Protein AF-A0A9E2HYI9-F1 (afdb_monomer)

Sequence (134 aa):
MRYAYPILILLLSIAFIATEDVSNLDVDINYFGLAAYGSISIIMLLALFIVQRIINIKEVYYYLLTGFTFVYVSLFISTMDKLYVYPADVTDILEDLFRLVGSAFVVIAIIKWIKYNEEINSQLIELASLDDLT

Foldseek 3Di:
DLCVVLVVVVVVLVVVVVPDDPVQFDPDQPVVQLCVLVVVLVVLSVQLSVLSPPPPPVLLSVLLNQLSSLQSVLSSLSNVVRTGDDDCVVNVVSSVV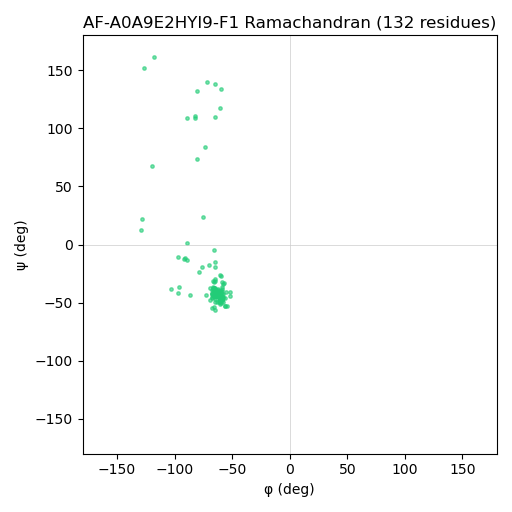SNVSSVVSNVVSVVVVVVVVVVVVVVVVVVVVVCPPD

Secondary structure (DSSP, 8-state):
-TTHHHHHHHHHHHHHHHHS-GGGB-SS--HHHHHHHHHHHHHHHHHHHHHHHH---HHHHHHHHHHHHHHHHHHHHHHHTTTB---HHHHHHHHHHHHHHHHHHHHHHHHHHHHHHHHHHHHHHHHHHH-TT-

Structure (mmCIF, N/CA/C/O backbone):
data_AF-A0A9E2HYI9-F1
#
_entry.id   AF-A0A9E2HYI9-F1
#
loop_
_atom_site.group_PDB
_atom_site.id
_atom_site.type_symbol
_atom_site.label_atom_id
_atom_site.label_alt_id
_atom_site.label_comp_id
_atom_site.label_asym_id
_atom_site.label_entity_id
_atom_site.label_seq_id
_atom_site.pdbx_PDB_ins_code
_atom_site.Cartn_x
_atom_site.Cartn_y
_atom_site.Cartn_z
_atom_site.occupancy
_atom_site.B_iso_or_equiv
_atom_site.auth_seq_id
_atom_site.auth_comp_id
_atom_site.auth_asym_id
_atom_site.auth_atom_id
_atom_site.pdbx_PDB_model_num
ATOM 1 N N . MET A 1 1 ? 4.641 -17.408 12.170 1.00 62.19 1 MET A N 1
ATOM 2 C CA . MET A 1 1 ? 5.725 -16.412 11.998 1.00 62.19 1 MET A CA 1
ATOM 3 C C . MET A 1 1 ? 5.108 -15.021 11.910 1.00 62.19 1 MET A C 1
ATOM 5 O O . MET A 1 1 ? 4.424 -14.746 10.935 1.00 62.19 1 MET A O 1
ATOM 9 N N . ARG A 1 2 ? 5.324 -14.162 12.916 1.00 79.88 2 ARG A N 1
ATOM 10 C CA . ARG A 1 2 ? 4.700 -12.823 13.038 1.00 79.88 2 ARG A CA 1
ATOM 11 C C . ARG A 1 2 ? 5.117 -11.816 11.953 1.00 79.88 2 ARG A C 1
ATOM 13 O O . ARG A 1 2 ? 4.615 -10.714 11.937 1.00 79.88 2 ARG A O 1
ATOM 20 N N . TYR A 1 3 ? 6.049 -12.163 11.070 1.00 91.62 3 TYR A N 1
ATOM 21 C CA . TYR A 1 3 ? 6.513 -11.274 10.000 1.00 91.62 3 TYR A CA 1
ATOM 22 C C . TYR A 1 3 ? 6.482 -11.945 8.625 1.00 91.62 3 TYR A C 1
ATOM 24 O O . TYR A 1 3 ? 7.035 -11.409 7.674 1.00 91.62 3 TYR A O 1
ATOM 32 N N . ALA A 1 4 ? 5.834 -13.109 8.494 1.00 93.19 4 ALA A N 1
ATOM 33 C CA . ALA A 1 4 ? 5.832 -13.857 7.235 1.00 93.19 4 ALA A CA 1
ATOM 34 C C . ALA A 1 4 ? 5.261 -13.043 6.069 1.00 93.19 4 ALA A C 1
ATOM 36 O O . ALA A 1 4 ? 5.806 -13.089 4.976 1.00 93.19 4 ALA A O 1
ATOM 37 N N . TYR A 1 5 ? 4.202 -12.269 6.308 1.00 94.50 5 TYR A N 1
ATOM 38 C CA . TYR A 1 5 ? 3.561 -11.476 5.263 1.00 94.50 5 TYR A CA 1
ATOM 39 C C . TYR A 1 5 ? 4.435 -10.322 4.737 1.00 94.50 5 TYR A C 1
ATOM 41 O O . TYR A 1 5 ? 4.681 -10.301 3.538 1.00 94.50 5 TYR A O 1
ATOM 49 N N . PRO A 1 6 ? 4.970 -9.391 5.556 1.00 95.50 6 PRO A N 1
ATOM 50 C CA . PRO A 1 6 ? 5.833 -8.333 5.029 1.00 95.50 6 PRO A CA 1
ATOM 51 C C . PRO A 1 6 ? 7.137 -8.886 4.437 1.00 95.50 6 PRO A C 1
ATOM 53 O O . PRO A 1 6 ? 7.644 -8.322 3.474 1.00 95.50 6 PRO A O 1
ATOM 56 N N . ILE A 1 7 ? 7.649 -10.015 4.951 1.00 96.31 7 ILE A N 1
ATOM 57 C CA . ILE A 1 7 ? 8.779 -10.727 4.334 1.00 96.31 7 ILE A CA 1
ATOM 58 C C . ILE A 1 7 ? 8.390 -11.254 2.950 1.00 96.31 7 ILE A C 1
ATOM 60 O O . ILE A 1 7 ? 9.156 -11.082 2.011 1.00 96.31 7 ILE A O 1
ATOM 64 N N . LEU A 1 8 ? 7.207 -11.855 2.800 1.00 96.56 8 LEU A N 1
ATOM 65 C CA . LEU A 1 8 ? 6.708 -12.307 1.503 1.00 96.56 8 LEU A CA 1
ATOM 66 C C . LEU A 1 8 ? 6.595 -11.139 0.517 1.00 96.56 8 LEU A C 1
ATOM 68 O O . LEU A 1 8 ? 7.0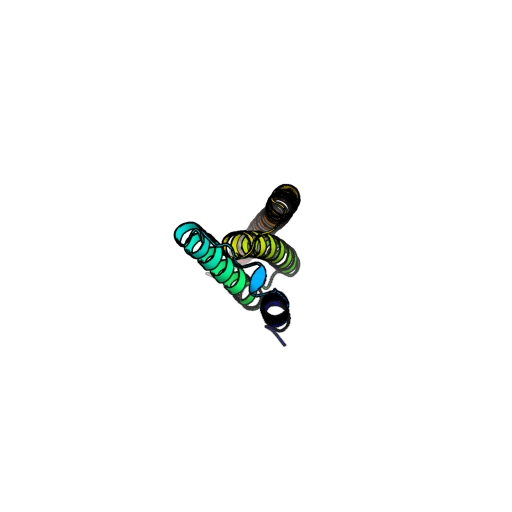74 -11.264 -0.602 1.00 96.56 8 LEU A O 1
ATOM 72 N N . ILE A 1 9 ? 6.021 -10.007 0.937 1.00 97.19 9 ILE A N 1
ATOM 73 C CA . ILE A 1 9 ? 5.921 -8.804 0.099 1.00 97.19 9 ILE A CA 1
ATOM 74 C C . ILE A 1 9 ? 7.313 -8.323 -0.326 1.00 97.19 9 ILE A C 1
ATOM 76 O O . ILE A 1 9 ? 7.542 -8.122 -1.511 1.00 97.19 9 ILE A O 1
ATOM 80 N N . LEU A 1 10 ? 8.266 -8.225 0.607 1.00 96.81 10 LEU A N 1
ATOM 81 C CA . LEU A 1 10 ? 9.649 -7.860 0.291 1.00 96.81 10 LEU A CA 1
ATOM 82 C C . LEU A 1 10 ? 10.289 -8.830 -0.715 1.00 96.81 10 LEU A C 1
ATOM 84 O O . LEU A 1 10 ? 10.930 -8.390 -1.665 1.00 96.81 10 LEU A O 1
ATOM 88 N N . LEU A 1 11 ? 10.120 -10.141 -0.520 1.00 97.12 11 LEU A N 1
ATOM 89 C CA . LEU A 1 11 ? 10.666 -11.157 -1.422 1.00 97.12 11 LEU A CA 1
ATOM 90 C C . LEU A 1 11 ? 10.043 -11.077 -2.817 1.00 97.12 11 LEU A C 1
ATOM 92 O O . LEU A 1 11 ? 10.766 -11.224 -3.796 1.00 97.12 11 LEU A O 1
ATOM 96 N N . LEU A 1 12 ? 8.737 -10.816 -2.915 1.00 96.94 12 LEU A N 1
ATOM 97 C CA . LEU A 1 12 ? 8.059 -10.607 -4.194 1.00 96.94 12 LEU A CA 1
ATOM 98 C C . LEU A 1 12 ? 8.581 -9.357 -4.904 1.00 96.94 12 LEU A C 1
ATOM 100 O O . LEU A 1 12 ? 8.845 -9.421 -6.099 1.00 96.94 12 LEU A O 1
ATOM 104 N N . SER A 1 13 ? 8.807 -8.258 -4.181 1.00 96.56 13 SER A N 1
ATOM 105 C CA . SER A 1 13 ? 9.385 -7.038 -4.755 1.00 96.56 13 SER A CA 1
ATOM 106 C C . SER A 1 13 ? 10.812 -7.257 -5.261 1.00 96.56 13 SER A C 1
ATOM 108 O O . SER A 1 13 ? 11.156 -6.805 -6.348 1.00 96.56 13 SER A O 1
ATOM 110 N N . ILE A 1 14 ? 11.641 -7.987 -4.507 1.00 96.31 14 ILE A N 1
ATOM 111 C CA . ILE A 1 14 ? 12.999 -8.351 -4.944 1.00 96.31 14 ILE A CA 1
ATOM 112 C C . ILE A 1 14 ? 12.941 -9.269 -6.167 1.00 96.31 14 ILE A C 1
ATOM 114 O O . ILE A 1 14 ? 13.693 -9.060 -7.114 1.00 96.31 14 ILE A O 1
ATOM 118 N N . ALA A 1 15 ? 12.059 -10.271 -6.157 1.00 96.12 15 ALA A N 1
ATOM 119 C CA . ALA A 1 15 ? 11.887 -11.182 -7.281 1.00 96.12 15 ALA A CA 1
ATOM 120 C C . ALA A 1 15 ? 11.440 -10.437 -8.545 1.00 96.12 15 ALA A C 1
ATOM 122 O O . ALA A 1 15 ? 11.988 -10.699 -9.606 1.00 96.12 15 ALA A O 1
ATOM 123 N N . PHE A 1 16 ? 10.517 -9.479 -8.416 1.00 94.50 16 PHE A N 1
ATOM 124 C CA . PHE A 1 16 ? 10.079 -8.621 -9.515 1.00 94.50 16 PHE A CA 1
ATOM 125 C C . PHE A 1 16 ? 11.243 -7.806 -10.096 1.00 94.50 16 PHE A C 1
ATOM 127 O O . PHE A 1 16 ? 11.487 -7.851 -11.296 1.00 94.50 16 PHE A O 1
ATOM 134 N N . ILE A 1 17 ? 12.031 -7.135 -9.246 1.00 93.56 17 ILE A N 1
ATOM 135 C CA . ILE A 1 17 ? 13.222 -6.393 -9.698 1.00 93.56 17 ILE A CA 1
ATOM 136 C C . ILE A 1 17 ? 14.217 -7.328 -10.395 1.00 93.56 17 ILE A C 1
ATOM 138 O O . ILE A 1 17 ? 14.816 -6.955 -11.395 1.00 93.56 17 ILE A O 1
ATOM 142 N N . ALA A 1 18 ? 14.400 -8.546 -9.879 1.00 92.88 18 ALA A N 1
ATOM 143 C CA . ALA A 1 18 ? 15.327 -9.521 -10.446 1.00 92.88 18 ALA A CA 1
ATOM 144 C C . ALA A 1 18 ? 14.874 -10.089 -11.803 1.00 92.88 18 ALA A C 1
ATOM 146 O O . ALA A 1 18 ? 15.698 -10.675 -12.504 1.00 92.88 18 ALA A O 1
ATOM 147 N N . THR A 1 19 ? 13.591 -9.960 -12.156 1.00 92.25 19 THR A N 1
ATOM 148 C CA . THR A 1 19 ? 13.065 -10.368 -13.468 1.00 92.25 19 THR A CA 1
ATOM 149 C C . THR A 1 19 ? 13.122 -9.268 -14.521 1.00 92.25 19 THR A C 1
ATOM 151 O O . THR A 1 19 ? 12.942 -9.580 -15.696 1.00 92.25 19 THR A O 1
ATOM 154 N N . GLU A 1 20 ? 13.368 -8.017 -14.130 1.00 91.44 20 GLU A N 1
ATOM 155 C CA . GLU A 1 20 ? 13.471 -6.909 -15.079 1.00 91.44 20 GLU A CA 1
ATOM 156 C C . GLU A 1 20 ? 14.756 -6.984 -15.907 1.00 91.44 20 GLU A C 1
ATOM 158 O O . GLU A 1 20 ? 15.837 -7.310 -15.406 1.00 91.44 20 GLU A O 1
ATOM 163 N N . ASP A 1 21 ? 14.632 -6.668 -17.196 1.00 88.31 21 ASP A N 1
ATOM 164 C CA . ASP A 1 21 ? 15.773 -6.621 -18.105 1.00 88.31 21 ASP A CA 1
ATOM 165 C C . ASP A 1 21 ? 16.519 -5.291 -17.944 1.00 88.31 21 ASP A C 1
ATOM 167 O O . ASP A 1 21 ? 15.934 -4.208 -17.997 1.00 88.31 21 ASP A O 1
ATOM 171 N N . VAL A 1 22 ? 17.843 -5.366 -17.811 1.00 85.56 22 VAL A N 1
ATOM 172 C CA . VAL A 1 22 ? 18.733 -4.199 -17.744 1.00 85.56 22 VAL A CA 1
ATOM 173 C C . VAL A 1 22 ? 18.614 -3.348 -19.013 1.00 85.56 22 VAL A C 1
ATOM 175 O O . VAL A 1 22 ? 18.819 -2.136 -18.953 1.00 85.56 22 VAL A O 1
ATOM 178 N N . SER A 1 23 ? 18.243 -3.940 -20.155 1.00 85.94 23 SER A N 1
ATOM 179 C CA . SER A 1 23 ? 18.004 -3.182 -21.390 1.00 85.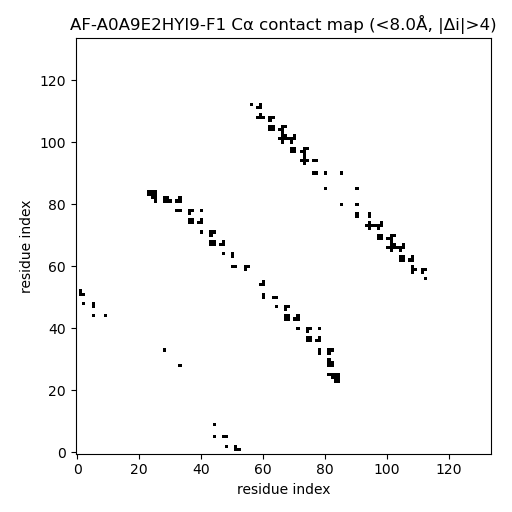94 23 SER A CA 1
ATOM 180 C C . SER A 1 23 ? 16.817 -2.221 -21.310 1.00 85.94 23 SER A C 1
ATOM 182 O O . SER A 1 23 ? 16.739 -1.310 -22.129 1.00 85.94 23 SER A O 1
ATOM 184 N N . ASN A 1 24 ? 15.901 -2.422 -20.356 1.00 87.62 24 ASN A N 1
ATOM 185 C CA . ASN A 1 24 ? 14.720 -1.578 -20.165 1.00 87.62 24 ASN A CA 1
ATOM 186 C C . ASN A 1 24 ? 14.978 -0.398 -19.226 1.00 87.62 24 ASN A C 1
ATOM 188 O O . ASN A 1 24 ? 14.045 0.351 -18.943 1.00 87.62 24 ASN A O 1
ATOM 192 N N . LEU A 1 25 ? 16.203 -0.236 -18.714 1.00 89.06 25 LEU A N 1
ATOM 193 C CA . LEU A 1 25 ? 16.550 0.917 -17.892 1.00 89.06 25 LEU A CA 1
ATOM 194 C C . LEU A 1 25 ? 16.336 2.213 -18.675 1.00 89.06 25 LEU A C 1
ATOM 196 O O . LEU A 1 25 ? 16.761 2.336 -19.827 1.00 89.06 25 LEU A O 1
ATOM 200 N N . ASP A 1 26 ? 15.702 3.183 -18.024 1.00 86.88 26 ASP A N 1
ATOM 201 C CA . ASP A 1 26 ? 15.545 4.512 -18.597 1.00 86.88 26 ASP A CA 1
ATOM 202 C C . ASP A 1 26 ? 16.923 5.180 -18.755 1.00 86.88 26 ASP A C 1
ATOM 204 O O . ASP A 1 26 ? 17.802 5.082 -17.894 1.00 86.88 26 ASP A O 1
ATOM 208 N N . VAL A 1 27 ? 17.120 5.854 -19.885 1.00 85.25 27 VAL A N 1
ATOM 209 C CA . VAL A 1 27 ? 18.358 6.565 -20.218 1.00 85.25 27 VAL A CA 1
ATOM 210 C C . VAL A 1 27 ? 18.421 7.914 -19.488 1.00 85.25 27 VAL A C 1
ATOM 212 O O . VAL A 1 27 ? 19.520 8.411 -19.237 1.00 85.25 27 VAL A O 1
ATOM 215 N N . ASP A 1 28 ? 17.271 8.482 -19.099 1.00 88.75 28 ASP A N 1
ATOM 216 C CA . ASP A 1 28 ? 17.168 9.744 -18.350 1.00 88.75 28 ASP A CA 1
ATOM 217 C C . ASP A 1 28 ? 16.473 9.544 -16.993 1.00 88.75 28 ASP A C 1
ATOM 219 O O . ASP A 1 28 ? 15.359 10.004 -16.735 1.00 88.75 28 ASP A O 1
ATOM 223 N N . ILE A 1 29 ? 17.149 8.819 -16.099 1.00 89.94 29 ILE A N 1
ATOM 224 C CA . ILE A 1 29 ? 16.625 8.511 -14.764 1.00 89.94 29 ILE A CA 1
ATOM 225 C C . ILE A 1 29 ? 16.373 9.803 -13.978 1.00 89.94 29 ILE A C 1
ATOM 227 O O . ILE A 1 29 ? 17.297 10.523 -13.582 1.00 89.94 29 ILE A O 1
ATOM 231 N N . ASN A 1 30 ? 15.111 10.038 -13.619 1.00 90.19 30 ASN A N 1
ATOM 232 C CA . ASN A 1 30 ? 14.739 11.078 -12.666 1.00 90.19 30 ASN A CA 1
ATOM 233 C C . ASN A 1 30 ? 15.119 10.662 -11.232 1.00 90.19 30 ASN A C 1
ATOM 235 O O . ASN A 1 30 ? 14.289 10.174 -10.460 1.00 90.19 30 ASN A O 1
ATOM 239 N N . TYR A 1 31 ? 16.379 10.893 -10.853 1.00 93.31 31 TYR A N 1
ATOM 240 C CA . TYR A 1 31 ? 16.929 10.512 -9.545 1.00 93.31 31 TYR A CA 1
ATOM 241 C C . TYR A 1 31 ? 16.178 11.114 -8.353 1.00 93.31 31 TYR A C 1
ATOM 243 O O . TYR A 1 31 ? 16.064 10.470 -7.310 1.00 93.31 31 TYR A O 1
ATOM 251 N N . PHE A 1 32 ? 15.656 12.337 -8.488 1.00 94.75 32 PHE A N 1
ATOM 252 C CA . PHE A 1 32 ? 14.884 12.964 -7.416 1.00 94.75 32 PHE A CA 1
ATOM 253 C C . PHE A 1 32 ? 13.545 12.249 -7.216 1.00 94.75 32 PHE A C 1
ATOM 255 O O . PHE A 1 32 ? 13.199 11.897 -6.089 1.00 94.75 32 PHE A O 1
ATOM 262 N N . GLY A 1 33 ? 12.823 11.985 -8.310 1.00 93.44 33 GLY A N 1
ATOM 263 C CA . GLY A 1 33 ? 11.587 11.206 -8.284 1.00 93.44 33 GLY A CA 1
ATOM 264 C C . GLY A 1 33 ? 11.817 9.800 -7.731 1.00 93.44 33 GLY A C 1
ATOM 265 O O . GLY A 1 33 ? 11.087 9.366 -6.844 1.00 93.44 33 GLY A O 1
ATOM 266 N N . LEU A 1 34 ? 12.881 9.131 -8.178 1.00 95.00 34 LEU A N 1
ATOM 267 C CA . LEU A 1 34 ? 13.278 7.814 -7.687 1.00 95.00 34 LEU A CA 1
ATOM 268 C C . LEU A 1 34 ? 13.543 7.815 -6.175 1.00 95.00 34 LEU A C 1
ATOM 270 O O . LEU A 1 34 ? 13.035 6.956 -5.457 1.00 95.00 34 LEU A O 1
ATOM 274 N N . ALA A 1 35 ? 14.306 8.787 -5.671 1.00 95.94 35 ALA A N 1
ATOM 275 C CA . ALA A 1 35 ? 14.576 8.910 -4.241 1.00 95.94 35 ALA A CA 1
ATOM 276 C C . ALA A 1 35 ? 13.296 9.198 -3.439 1.00 95.94 35 ALA A C 1
ATOM 278 O O . ALA A 1 35 ? 13.085 8.618 -2.369 1.00 95.94 35 ALA A O 1
ATOM 279 N N . ALA A 1 36 ? 12.418 10.060 -3.956 1.00 95.81 36 ALA A N 1
ATOM 280 C CA . ALA A 1 36 ? 11.151 10.393 -3.318 1.00 95.81 36 ALA A CA 1
ATOM 281 C C . ALA A 1 36 ? 10.218 9.174 -3.245 1.00 95.81 36 ALA A C 1
ATOM 283 O O . ALA A 1 36 ? 9.839 8.760 -2.151 1.00 95.81 36 ALA A O 1
ATOM 284 N N . TYR A 1 37 ? 9.898 8.543 -4.375 1.00 94.50 37 TYR A N 1
ATOM 285 C CA . TYR A 1 37 ? 9.005 7.381 -4.394 1.00 94.50 37 TYR A CA 1
ATOM 286 C C . TYR A 1 37 ? 9.623 6.162 -3.704 1.00 94.50 37 TYR A C 1
ATOM 288 O O . TYR A 1 37 ? 8.943 5.494 -2.924 1.00 94.50 37 TYR A O 1
ATOM 296 N N . GLY A 1 38 ? 10.926 5.932 -3.886 1.00 96.25 38 GLY A N 1
ATOM 297 C CA . GLY A 1 38 ? 11.648 4.842 -3.237 1.00 96.25 38 GLY A CA 1
ATOM 298 C C . GLY A 1 38 ? 11.656 4.968 -1.714 1.00 96.25 38 GLY A C 1
ATOM 299 O O . GLY A 1 38 ? 11.370 3.996 -1.012 1.00 96.25 38 GLY A O 1
ATOM 300 N N . SER A 1 39 ? 11.911 6.166 -1.177 1.00 97.50 39 SER A N 1
ATOM 301 C CA . SER A 1 39 ? 11.891 6.384 0.277 1.00 97.50 39 SER A CA 1
ATOM 302 C C . SER A 1 39 ? 10.497 6.175 0.875 1.00 97.50 39 SER A C 1
ATOM 304 O O . SER A 1 39 ? 10.369 5.477 1.882 1.00 97.50 39 SER A O 1
ATOM 306 N N . ILE A 1 40 ? 9.441 6.689 0.236 1.00 96.56 40 ILE A N 1
ATOM 307 C CA . ILE A 1 40 ? 8.061 6.501 0.711 1.00 96.56 40 ILE A CA 1
ATOM 308 C C . ILE A 1 40 ? 7.650 5.022 0.602 1.00 96.56 40 ILE A C 1
ATOM 310 O O . ILE A 1 40 ? 7.051 4.490 1.537 1.00 96.56 40 ILE A O 1
ATOM 314 N N . SER A 1 41 ? 8.040 4.321 -0.468 1.00 97.12 41 SER A N 1
ATOM 315 C CA . SER A 1 41 ? 7.864 2.866 -0.601 1.00 97.12 41 SER A CA 1
ATOM 316 C C . SER A 1 41 ? 8.506 2.094 0.553 1.00 97.12 41 SER A C 1
ATOM 318 O O . SER A 1 41 ? 7.871 1.216 1.140 1.00 97.12 41 SER A O 1
ATOM 320 N N . ILE A 1 42 ? 9.744 2.433 0.930 1.00 97.50 42 ILE A N 1
ATOM 321 C CA . ILE A 1 42 ? 10.439 1.799 2.061 1.00 97.50 42 ILE A CA 1
ATOM 322 C C . ILE A 1 42 ? 9.695 2.066 3.374 1.00 97.50 42 ILE A C 1
ATOM 324 O O . ILE A 1 42 ? 9.491 1.139 4.161 1.00 97.50 42 ILE A O 1
ATOM 328 N N . ILE A 1 43 ? 9.249 3.303 3.609 1.00 97.81 43 ILE A N 1
ATOM 329 C CA . ILE A 1 43 ? 8.460 3.657 4.800 1.00 97.81 43 ILE A CA 1
ATOM 330 C C . ILE A 1 43 ? 7.168 2.834 4.850 1.00 97.81 43 ILE A C 1
ATOM 332 O O . ILE A 1 43 ? 6.822 2.301 5.905 1.00 97.81 43 ILE A O 1
ATOM 336 N N . MET A 1 44 ? 6.484 2.669 3.717 1.00 97.31 44 MET A N 1
ATOM 337 C CA . MET A 1 44 ? 5.271 1.857 3.649 1.00 97.31 44 MET A CA 1
ATOM 338 C C . MET A 1 44 ? 5.532 0.371 3.887 1.00 97.31 44 MET A C 1
ATOM 340 O O . MET A 1 44 ? 4.761 -0.279 4.596 1.00 97.31 44 MET A O 1
ATOM 344 N N . LEU A 1 45 ? 6.647 -0.164 3.389 1.00 97.25 45 LEU A N 1
ATOM 345 C CA . LEU A 1 45 ? 7.057 -1.529 3.703 1.00 97.25 45 LEU A CA 1
ATOM 346 C C . LEU A 1 45 ? 7.325 -1.699 5.207 1.00 97.25 45 LEU A C 1
ATOM 348 O O . LEU A 1 45 ? 6.867 -2.668 5.813 1.00 97.25 45 LEU A O 1
ATOM 352 N N . LEU A 1 46 ? 8.006 -0.739 5.842 1.00 97.06 46 LEU A N 1
ATOM 353 C CA . LEU A 1 46 ? 8.214 -0.732 7.294 1.00 97.06 46 LEU A CA 1
ATOM 354 C C . LEU A 1 46 ? 6.890 -0.639 8.062 1.00 97.06 46 LEU A C 1
ATOM 356 O O . LEU A 1 46 ? 6.720 -1.328 9.071 1.00 97.06 46 LEU A O 1
ATOM 360 N N . ALA A 1 47 ? 5.922 0.139 7.572 1.00 96.94 47 ALA A N 1
ATOM 361 C CA . ALA A 1 47 ? 4.591 0.214 8.165 1.00 96.94 47 ALA A CA 1
ATOM 362 C C . ALA A 1 47 ? 3.902 -1.164 8.202 1.00 96.94 47 ALA A C 1
ATOM 364 O O . ALA A 1 47 ? 3.2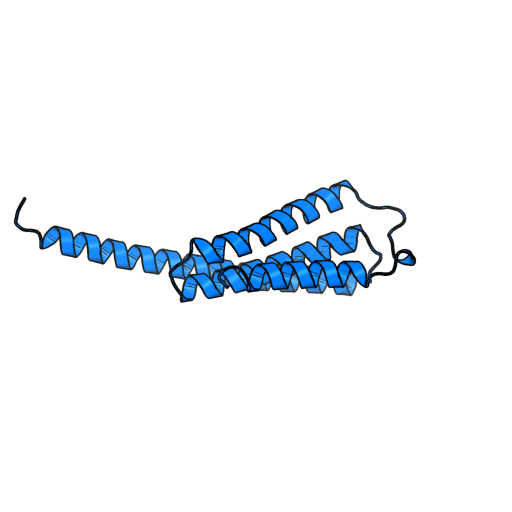74 -1.501 9.208 1.00 96.94 47 ALA A O 1
ATOM 365 N N . LEU A 1 48 ? 4.090 -2.014 7.181 1.00 97.00 48 LEU A N 1
ATOM 366 C CA . LEU A 1 48 ? 3.581 -3.394 7.193 1.00 97.00 48 LEU A CA 1
ATOM 367 C C . LEU A 1 48 ? 4.193 -4.237 8.323 1.00 97.00 48 LEU A C 1
ATOM 369 O O . LEU A 1 48 ? 3.475 -5.009 8.963 1.00 97.00 48 LEU A O 1
ATOM 373 N N . PHE A 1 49 ? 5.487 -4.078 8.623 1.00 96.06 49 PHE A N 1
ATOM 374 C CA . PHE A 1 49 ? 6.112 -4.731 9.784 1.00 96.06 49 PHE A CA 1
ATOM 375 C C . PHE A 1 49 ? 5.548 -4.208 11.110 1.00 96.06 49 PHE A C 1
ATOM 377 O O . PHE A 1 49 ? 5.307 -4.988 12.035 1.00 96.06 49 PHE A O 1
ATOM 384 N N . ILE A 1 50 ? 5.310 -2.899 11.201 1.00 94.94 50 ILE A N 1
ATOM 385 C CA . ILE A 1 50 ? 4.779 -2.250 12.404 1.00 94.94 50 ILE A CA 1
ATOM 386 C C . ILE A 1 50 ? 3.351 -2.725 12.700 1.00 94.94 50 ILE A C 1
ATOM 388 O O . ILE A 1 50 ? 3.052 -3.081 13.843 1.00 94.94 50 ILE A O 1
ATOM 392 N N . VAL A 1 51 ? 2.483 -2.808 11.686 1.00 95.12 51 VAL A N 1
ATOM 393 C CA . VAL A 1 51 ? 1.086 -3.252 11.848 1.00 95.12 51 VAL A CA 1
ATOM 394 C C . VAL A 1 51 ? 1.003 -4.664 12.437 1.00 95.12 51 VAL A C 1
ATOM 396 O O . VAL A 1 51 ? 0.191 -4.896 13.327 1.00 95.12 51 VAL A O 1
ATOM 399 N N . GLN A 1 52 ? 1.899 -5.579 12.043 1.00 92.81 52 GLN A N 1
ATOM 400 C CA . GLN A 1 52 ? 1.996 -6.941 12.611 1.00 92.81 52 GLN A CA 1
ATOM 401 C C . GLN A 1 52 ? 2.304 -6.953 14.114 1.00 92.81 52 GLN A C 1
ATOM 403 O O . GLN A 1 52 ? 2.025 -7.932 14.820 1.00 92.81 52 GLN A O 1
ATOM 408 N N . ARG A 1 53 ? 2.955 -5.896 14.607 1.00 90.56 53 ARG A N 1
ATOM 409 C CA . ARG A 1 53 ? 3.416 -5.806 15.989 1.00 90.56 53 ARG A CA 1
ATOM 410 C C . ARG A 1 53 ? 2.453 -5.041 16.889 1.00 90.56 53 ARG A C 1
ATOM 412 O O . ARG A 1 53 ? 2.274 -5.439 18.036 1.00 90.56 53 ARG A O 1
ATOM 419 N N . ILE A 1 54 ? 1.903 -3.937 16.402 1.00 91.12 54 ILE A N 1
ATOM 420 C CA . ILE A 1 54 ? 1.209 -2.968 17.258 1.00 91.12 54 ILE A CA 1
ATOM 421 C C . ILE A 1 54 ? -0.302 -3.200 17.274 1.00 91.12 54 ILE A C 1
ATOM 423 O O . ILE A 1 54 ? -0.936 -3.036 18.314 1.00 91.12 54 ILE A O 1
ATOM 427 N N . ILE A 1 55 ? -0.892 -3.587 16.144 1.00 93.19 55 ILE A N 1
ATOM 428 C CA . ILE A 1 55 ? -2.347 -3.612 16.008 1.00 93.19 55 ILE A CA 1
ATOM 429 C C . ILE A 1 55 ? -2.891 -4.968 16.449 1.00 93.19 55 ILE A C 1
ATOM 431 O O . ILE A 1 55 ? -2.741 -5.969 15.754 1.00 93.19 55 ILE A O 1
ATOM 435 N N . ASN A 1 56 ? -3.559 -4.978 17.602 1.00 91.00 56 ASN A N 1
ATOM 436 C CA . ASN A 1 56 ? -4.171 -6.182 18.174 1.00 91.00 56 ASN A CA 1
ATOM 437 C C . ASN A 1 56 ? -5.672 -6.306 17.860 1.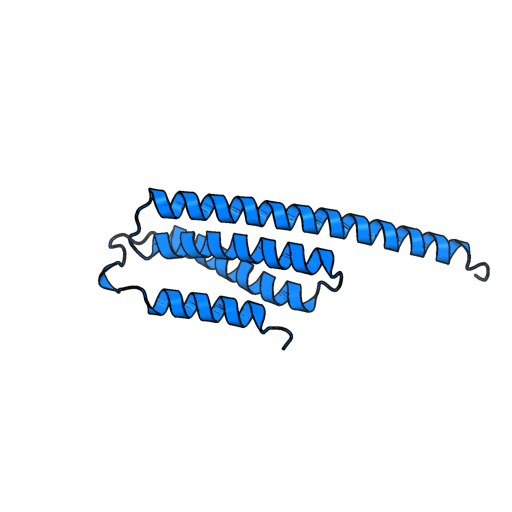00 91.00 56 ASN A C 1
ATOM 439 O O . ASN A 1 56 ? -6.271 -7.354 18.086 1.00 91.00 56 ASN A O 1
ATOM 443 N N . ILE A 1 57 ? -6.287 -5.251 17.320 1.00 94.19 57 ILE A N 1
ATOM 444 C CA . ILE A 1 57 ? -7.703 -5.247 16.948 1.00 94.19 57 ILE A CA 1
ATOM 445 C C . ILE A 1 57 ? -7.822 -5.899 15.572 1.00 94.19 57 ILE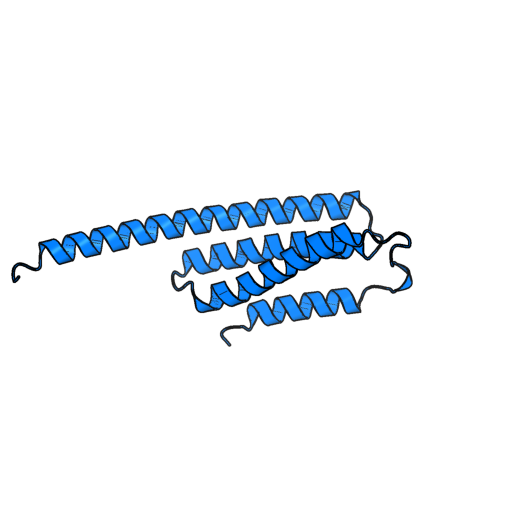 A C 1
ATOM 447 O O . ILE A 1 57 ? -7.412 -5.313 14.570 1.00 94.19 57 ILE A O 1
ATOM 451 N N . LYS A 1 58 ? -8.377 -7.114 15.524 1.00 92.44 58 LYS A N 1
ATOM 452 C CA . LYS A 1 58 ? -8.396 -7.970 14.325 1.00 92.44 58 LYS A CA 1
ATOM 453 C C . LYS A 1 58 ? -8.930 -7.255 13.081 1.00 92.44 58 LYS A C 1
ATOM 455 O O . LYS A 1 58 ? -8.336 -7.364 12.015 1.00 92.44 58 LYS A O 1
ATOM 460 N N . GLU A 1 59 ? -10.026 -6.511 13.209 1.00 92.94 59 GLU A N 1
ATOM 461 C CA . GLU A 1 59 ? -10.599 -5.789 12.071 1.00 92.94 59 GLU A CA 1
ATOM 462 C C . GLU A 1 59 ? -9.664 -4.680 11.581 1.00 92.94 59 GLU A C 1
ATOM 464 O O . GLU A 1 59 ? -9.277 -4.679 10.415 1.00 92.94 59 GLU A O 1
ATOM 469 N N . VAL A 1 60 ? -9.237 -3.784 12.477 1.00 96.69 60 VAL A N 1
ATOM 470 C CA . VAL A 1 60 ? -8.307 -2.686 12.158 1.00 96.69 60 VAL A CA 1
ATOM 471 C C . VAL A 1 60 ? -7.022 -3.229 11.539 1.00 96.69 60 VAL A C 1
ATOM 473 O O . VAL A 1 60 ? -6.537 -2.675 10.557 1.00 96.69 60 VAL A O 1
ATOM 476 N N . TYR A 1 61 ? -6.510 -4.343 12.066 1.00 96.25 61 TYR A N 1
ATOM 477 C CA . TYR A 1 61 ? -5.332 -5.027 11.548 1.00 96.25 61 TYR A CA 1
ATOM 478 C C . TYR A 1 61 ? -5.493 -5.392 10.070 1.00 96.25 61 TYR A C 1
ATOM 480 O O . TYR A 1 61 ? -4.643 -5.016 9.268 1.00 96.25 61 TYR A O 1
ATOM 488 N N . TYR A 1 62 ? -6.575 -6.076 9.685 1.00 96.25 62 TYR A N 1
ATOM 489 C CA . TYR A 1 62 ? -6.754 -6.496 8.292 1.00 96.25 62 TYR A CA 1
ATOM 490 C C . TYR A 1 62 ? -7.011 -5.323 7.345 1.00 96.25 62 TYR A C 1
ATOM 492 O O . TYR A 1 62 ? -6.484 -5.334 6.231 1.00 96.25 62 TYR A O 1
ATOM 500 N N . TYR A 1 63 ? -7.761 -4.301 7.773 1.00 98.00 63 TYR A N 1
ATOM 501 C CA . TYR A 1 63 ? -7.962 -3.102 6.954 1.00 98.00 63 TYR A CA 1
ATOM 502 C C . TYR A 1 63 ? -6.653 -2.318 6.769 1.00 98.00 63 TYR A C 1
ATOM 504 O O . TYR A 1 63 ? -6.328 -1.965 5.638 1.00 98.00 63 TYR A O 1
ATOM 512 N N . LEU A 1 64 ? -5.857 -2.114 7.828 1.00 97.44 64 LEU A N 1
ATOM 513 C CA . LEU A 1 64 ? -4.546 -1.458 7.718 1.00 97.44 64 LEU A CA 1
ATOM 514 C C . LEU A 1 64 ? -3.566 -2.276 6.881 1.00 97.44 64 LEU A C 1
ATOM 516 O O . LEU A 1 64 ? -2.900 -1.713 6.020 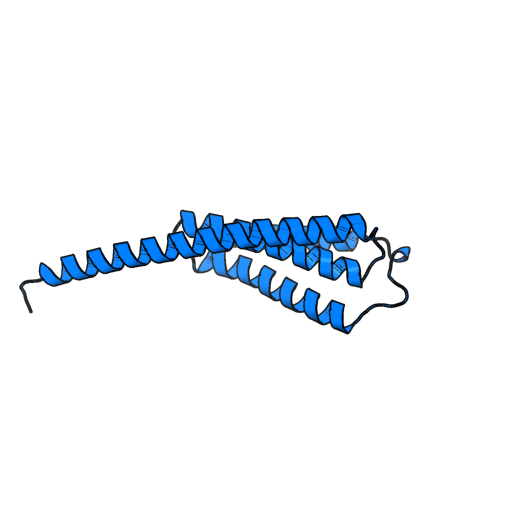1.00 97.44 64 LEU A O 1
ATOM 520 N N . LEU A 1 65 ? -3.484 -3.591 7.101 1.00 96.81 65 LEU A N 1
ATOM 521 C CA . LEU A 1 65 ? -2.573 -4.456 6.351 1.00 96.81 65 LEU A CA 1
ATOM 522 C C . LEU A 1 65 ? -2.900 -4.42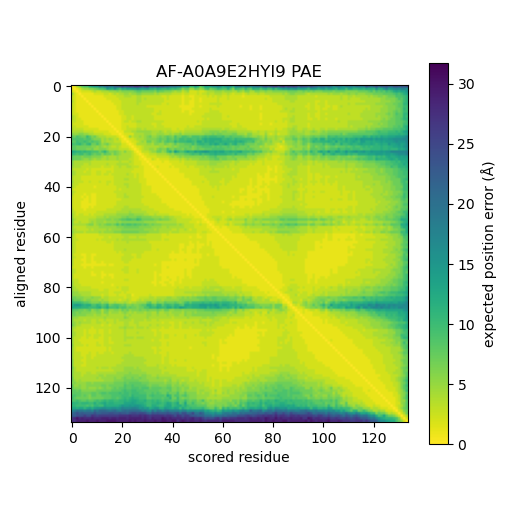3 4.853 1.00 96.81 65 LEU A C 1
ATOM 524 O O . LEU A 1 65 ? -2.003 -4.254 4.031 1.00 96.81 65 LEU A O 1
ATOM 528 N N . THR A 1 66 ? -4.184 -4.530 4.509 1.00 97.25 66 THR A N 1
ATOM 529 C CA . THR A 1 66 ? -4.657 -4.466 3.119 1.00 97.25 66 THR A CA 1
ATOM 530 C C . THR A 1 66 ? -4.390 -3.089 2.520 1.00 97.25 66 THR A C 1
ATOM 532 O O . THR A 1 66 ? -3.779 -2.987 1.458 1.00 97.25 66 THR A O 1
ATOM 535 N N . GLY A 1 67 ? -4.775 -2.023 3.226 1.00 98.06 67 GLY A N 1
ATOM 536 C CA . GLY A 1 67 ? -4.603 -0.652 2.759 1.00 98.06 67 GLY A CA 1
ATOM 537 C C . GLY A 1 67 ? -3.142 -0.281 2.529 1.00 98.06 67 GLY A C 1
ATOM 538 O O . GLY A 1 67 ? -2.787 0.199 1.456 1.00 98.06 67 GLY A O 1
ATOM 539 N N . PHE A 1 68 ? -2.270 -0.581 3.491 1.00 98.25 68 PHE A N 1
ATOM 540 C CA . PHE A 1 68 ? -0.835 -0.333 3.365 1.00 98.25 68 PHE A CA 1
ATOM 541 C C . PHE A 1 68 ? -0.182 -1.176 2.277 1.00 98.25 68 PHE A C 1
ATOM 543 O O . PHE A 1 68 ? 0.740 -0.687 1.635 1.00 98.25 68 PHE A O 1
ATOM 550 N N . THR A 1 69 ? -0.664 -2.395 2.022 1.00 98.12 69 THR A N 1
ATOM 551 C CA . THR A 1 69 ? -0.144 -3.217 0.920 1.00 98.12 69 THR A CA 1
ATOM 552 C C . THR A 1 69 ? -0.487 -2.598 -0.426 1.00 98.12 69 THR A C 1
ATOM 554 O O . THR A 1 69 ? 0.390 -2.463 -1.269 1.00 98.12 69 THR A O 1
ATOM 557 N N . PHE A 1 70 ? -1.730 -2.162 -0.623 1.00 98.31 70 PHE A N 1
ATOM 558 C CA . PHE A 1 70 ? -2.134 -1.496 -1.862 1.00 98.31 70 PHE A CA 1
ATOM 559 C C . PHE A 1 70 ? -1.385 -0.177 -2.087 1.00 98.31 70 PHE A C 1
ATOM 561 O O . PHE A 1 70 ? -0.874 0.059 -3.180 1.00 98.31 70 PHE A O 1
ATOM 568 N N . VAL A 1 71 ? -1.240 0.646 -1.044 1.00 98.25 71 VAL A N 1
ATOM 569 C CA . VAL A 1 71 ? -0.437 1.877 -1.127 1.00 98.25 71 VAL A CA 1
ATOM 570 C C . VAL A 1 71 ? 1.031 1.555 -1.422 1.00 98.25 71 VAL A C 1
ATOM 572 O O . VAL A 1 71 ? 1.636 2.215 -2.262 1.00 98.25 71 VAL A O 1
ATOM 575 N N . TYR A 1 72 ? 1.601 0.528 -0.784 1.00 98.31 72 TYR A N 1
ATOM 576 C CA . TYR A 1 72 ? 2.964 0.075 -1.062 1.00 98.31 72 TYR A CA 1
ATOM 577 C C . TYR A 1 72 ? 3.135 -0.355 -2.521 1.00 98.31 72 TYR A C 1
ATOM 579 O O . TYR A 1 72 ? 4.072 0.095 -3.166 1.00 98.31 72 TYR A O 1
ATOM 587 N N . VAL A 1 73 ? 2.228 -1.178 -3.056 1.00 97.81 73 VAL A N 1
ATOM 588 C CA . VAL A 1 73 ? 2.288 -1.638 -4.453 1.00 97.81 73 VAL A CA 1
ATOM 589 C C . VAL A 1 73 ? 2.204 -0.458 -5.420 1.00 97.81 73 VAL A C 1
ATOM 591 O O . VAL A 1 73 ? 3.010 -0.392 -6.339 1.00 97.81 73 VAL A O 1
ATOM 594 N N . SER A 1 74 ? 1.302 0.502 -5.182 1.00 97.69 74 SER A N 1
ATOM 595 C CA . SER A 1 74 ? 1.228 1.743 -5.970 1.00 97.69 74 SER A CA 1
ATOM 596 C C . SER A 1 74 ? 2.570 2.477 -5.989 1.00 97.69 74 SER A C 1
ATOM 598 O O . SER A 1 74 ? 3.114 2.745 -7.053 1.00 97.69 74 SER A O 1
ATOM 600 N N . LEU A 1 75 ? 3.149 2.747 -4.816 1.00 97.44 75 LEU A N 1
ATOM 601 C CA . LEU A 1 75 ? 4.425 3.459 -4.710 1.00 97.44 75 LEU A CA 1
ATOM 602 C C . LEU A 1 75 ? 5.598 2.659 -5.282 1.00 97.44 75 LEU A C 1
ATOM 604 O O . LEU A 1 75 ? 6.570 3.244 -5.761 1.00 97.44 75 LEU A O 1
ATOM 608 N N . PHE A 1 76 ? 5.536 1.332 -5.204 1.00 96.94 76 PHE A N 1
ATOM 609 C CA . PHE A 1 76 ? 6.540 0.451 -5.777 1.00 96.94 76 PHE A CA 1
ATOM 610 C C . PHE A 1 76 ? 6.511 0.533 -7.303 1.00 96.94 76 PHE A C 1
ATOM 612 O O . PHE A 1 76 ? 7.568 0.732 -7.894 1.00 96.94 76 PHE A O 1
ATOM 619 N N . ILE A 1 77 ? 5.324 0.496 -7.921 1.00 95.44 77 ILE A N 1
ATOM 620 C CA . ILE A 1 77 ? 5.155 0.735 -9.363 1.00 95.44 77 ILE A CA 1
ATOM 621 C C . ILE A 1 77 ? 5.692 2.126 -9.724 1.00 95.44 77 ILE A C 1
ATOM 623 O O . ILE A 1 77 ? 6.581 2.200 -10.567 1.00 95.44 77 ILE A O 1
ATOM 627 N N . SER A 1 78 ? 5.308 3.181 -8.988 1.00 94.81 78 SER A N 1
ATOM 628 C CA . SER A 1 78 ? 5.840 4.539 -9.211 1.00 94.81 78 SER A CA 1
ATOM 629 C C . SER A 1 78 ? 7.365 4.606 -9.114 1.00 94.81 78 SER A C 1
ATOM 631 O O . SER A 1 78 ? 7.993 5.413 -9.786 1.00 94.81 78 SER A O 1
ATOM 633 N N . THR A 1 79 ? 7.981 3.788 -8.253 1.00 95.31 79 THR A N 1
ATOM 634 C CA . THR A 1 79 ? 9.444 3.712 -8.116 1.00 95.31 79 THR A CA 1
ATOM 635 C C . THR A 1 79 ? 10.067 3.008 -9.321 1.00 95.31 79 THR A C 1
ATOM 637 O O . THR A 1 79 ? 11.083 3.470 -9.836 1.00 95.31 79 THR A O 1
ATOM 640 N N . MET A 1 80 ? 9.465 1.903 -9.772 1.00 94.19 80 MET A N 1
ATOM 641 C CA . MET A 1 80 ? 9.935 1.141 -10.932 1.00 94.19 80 MET A CA 1
ATOM 642 C C . MET A 1 80 ? 9.800 1.946 -12.224 1.00 94.19 80 MET A C 1
ATOM 644 O O . MET A 1 80 ? 10.717 1.912 -13.033 1.00 94.19 80 MET A O 1
ATOM 648 N N . ASP A 1 81 ? 8.738 2.734 -12.373 1.00 92.88 81 ASP A N 1
ATOM 649 C CA . ASP A 1 81 ? 8.512 3.636 -13.510 1.00 92.88 81 ASP A CA 1
ATOM 650 C C . ASP A 1 81 ? 9.543 4.779 -13.601 1.00 92.88 81 ASP A C 1
ATOM 652 O O . ASP A 1 81 ? 9.686 5.416 -14.637 1.00 92.88 81 ASP A O 1
ATOM 656 N N . LYS A 1 82 ? 10.317 5.046 -12.534 1.00 91.81 82 LYS A N 1
ATOM 657 C CA . LYS A 1 82 ? 11.483 5.956 -12.604 1.00 91.81 82 LYS A CA 1
ATOM 658 C C . LYS A 1 82 ? 12.796 5.261 -12.934 1.00 91.81 82 LYS A C 1
ATOM 660 O O . LYS A 1 82 ? 13.783 5.951 -13.166 1.00 91.81 82 LYS A O 1
ATOM 665 N N . LEU A 1 83 ? 12.831 3.931 -12.901 1.00 91.25 83 LEU A N 1
ATOM 666 C CA . LEU A 1 83 ? 14.016 3.131 -13.216 1.00 91.25 83 LEU A CA 1
ATOM 667 C C . LEU A 1 83 ? 13.937 2.505 -14.605 1.00 91.25 83 LEU A C 1
ATOM 669 O O . LEU A 1 83 ? 14.958 2.425 -15.282 1.00 91.25 83 LEU A O 1
ATOM 673 N N . TYR A 1 84 ? 12.753 2.055 -15.005 1.00 91.69 84 TYR A N 1
ATOM 674 C CA . TYR A 1 84 ? 12.527 1.279 -16.214 1.00 91.69 84 TYR A CA 1
ATOM 675 C C . TYR A 1 84 ? 11.452 1.920 -17.085 1.00 91.69 84 TYR A C 1
ATOM 677 O O . TYR A 1 84 ? 10.529 2.564 -16.590 1.00 91.69 84 TYR A O 1
ATOM 685 N N . VAL A 1 85 ? 11.557 1.686 -18.390 1.00 89.00 85 VAL A N 1
ATOM 686 C CA . VAL A 1 85 ? 10.607 2.182 -19.383 1.00 89.00 85 VAL A CA 1
ATOM 687 C C . VAL A 1 85 ? 9.391 1.259 -19.446 1.00 89.00 85 VAL A C 1
ATOM 689 O O . VAL A 1 85 ? 9.469 0.144 -19.965 1.00 89.00 85 VAL A O 1
ATOM 692 N N . TYR A 1 86 ? 8.247 1.753 -18.977 1.00 86.94 86 TYR A N 1
ATOM 693 C CA . TYR A 1 86 ? 6.950 1.091 -19.117 1.00 86.94 86 TYR A CA 1
ATOM 694 C C . TYR A 1 86 ? 5.971 1.938 -19.947 1.00 86.94 86 TYR A C 1
ATOM 696 O O . TYR A 1 86 ? 6.164 3.143 -20.114 1.00 86.94 86 TYR A O 1
ATOM 704 N N . PRO A 1 87 ? 4.893 1.338 -20.487 1.00 84.50 87 PRO A N 1
ATOM 705 C CA . PRO A 1 87 ? 3.804 2.100 -21.087 1.00 84.50 87 PRO A CA 1
ATOM 706 C C . PRO A 1 87 ? 3.093 2.956 -20.026 1.00 84.50 87 PRO A C 1
ATOM 708 O O . PRO A 1 87 ? 2.370 2.410 -19.189 1.00 84.50 87 PRO A O 1
ATOM 711 N N . ALA A 1 88 ? 3.268 4.281 -20.104 1.00 79.56 88 ALA A N 1
ATOM 712 C CA . ALA A 1 88 ? 2.755 5.251 -19.127 1.00 79.56 88 ALA A CA 1
ATOM 713 C C . ALA A 1 88 ? 1.252 5.089 -18.834 1.00 79.56 88 ALA A C 1
ATOM 715 O O . ALA A 1 88 ? 0.836 5.096 -17.681 1.00 79.56 88 ALA A O 1
ATOM 716 N N . ASP A 1 89 ? 0.440 4.829 -19.865 1.00 82.75 89 ASP A N 1
ATOM 717 C CA . ASP A 1 89 ? -1.011 4.660 -19.707 1.00 82.75 89 ASP A CA 1
ATOM 718 C C . ASP A 1 89 ? -1.381 3.517 -18.743 1.00 82.75 89 ASP A C 1
ATOM 720 O O . ASP A 1 89 ? -2.412 3.564 -18.075 1.00 82.75 89 ASP A O 1
ATOM 724 N N . VAL A 1 90 ? -0.566 2.460 -18.679 1.00 83.75 90 VAL A N 1
ATOM 725 C CA . VAL A 1 90 ? -0.846 1.285 -17.842 1.00 83.75 90 VAL A CA 1
ATOM 726 C C . VAL A 1 90 ? -0.327 1.493 -16.425 1.00 83.75 90 VAL A C 1
ATOM 728 O O . VAL A 1 90 ? -1.032 1.152 -15.470 1.00 83.75 90 VAL A O 1
ATOM 731 N N . THR A 1 91 ? 0.884 2.035 -16.276 1.00 88.94 91 THR A N 1
ATOM 732 C CA . THR A 1 91 ? 1.481 2.294 -14.960 1.00 88.94 91 THR A CA 1
ATOM 733 C C . THR A 1 91 ? 0.687 3.350 -14.206 1.00 88.94 91 THR A C 1
ATOM 735 O O . THR A 1 91 ? 0.261 3.066 -13.088 1.00 88.94 91 THR A O 1
ATOM 738 N N . ASP A 1 92 ? 0.334 4.469 -14.841 1.00 90.12 92 ASP A N 1
ATOM 739 C CA . ASP A 1 92 ? -0.437 5.550 -14.213 1.00 90.12 92 ASP A CA 1
ATOM 740 C C . ASP A 1 92 ? -1.796 5.059 -13.676 1.00 90.12 92 ASP A C 1
ATOM 742 O O . ASP A 1 92 ? -2.158 5.312 -12.523 1.00 90.12 92 ASP A O 1
ATOM 746 N N . ILE A 1 93 ? -2.541 4.279 -14.473 1.00 93.06 93 ILE A N 1
ATOM 747 C CA . ILE A 1 93 ? -3.850 3.743 -14.059 1.00 93.06 93 ILE A CA 1
ATOM 748 C C . ILE A 1 93 ? -3.709 2.787 -12.869 1.00 93.06 93 ILE A C 1
ATOM 750 O O . ILE A 1 93 ? -4.513 2.839 -11.933 1.00 93.06 93 ILE A O 1
ATOM 754 N N . LEU A 1 94 ? -2.720 1.888 -12.897 1.00 93.31 94 LEU A N 1
ATOM 755 C CA . LEU A 1 94 ? -2.501 0.934 -11.808 1.00 93.31 94 LEU A CA 1
ATOM 756 C C . LEU A 1 94 ? -2.037 1.637 -10.533 1.00 93.31 94 LEU A C 1
ATOM 758 O O . LEU A 1 94 ? -2.521 1.310 -9.445 1.00 93.31 94 LEU A O 1
ATOM 762 N N . GLU A 1 95 ? -1.136 2.609 -10.662 1.00 94.12 95 GLU A N 1
ATOM 763 C CA . GLU A 1 95 ? -0.662 3.432 -9.557 1.00 94.12 95 GLU A CA 1
ATOM 764 C C . GLU A 1 95 ? -1.825 4.118 -8.848 1.00 94.12 95 GLU A C 1
ATOM 766 O O . GLU A 1 95 ? -1.972 3.959 -7.630 1.00 94.12 95 GLU A O 1
ATOM 771 N N . ASP A 1 96 ? -2.674 4.822 -9.595 1.00 95.38 96 ASP A N 1
ATOM 772 C CA . ASP A 1 96 ? -3.803 5.567 -9.044 1.00 95.38 96 ASP A CA 1
ATOM 773 C C . ASP A 1 96 ? -4.871 4.646 -8.456 1.00 95.38 96 ASP A C 1
ATOM 775 O O . ASP A 1 96 ? -5.362 4.891 -7.348 1.00 95.38 96 ASP A O 1
ATOM 779 N N . LEU A 1 97 ? -5.200 3.546 -9.141 1.00 97.00 97 LEU A N 1
ATOM 780 C CA . LEU A 1 97 ? -6.189 2.584 -8.661 1.00 97.00 97 LEU A CA 1
ATOM 781 C C . LEU A 1 97 ? -5.755 1.964 -7.331 1.00 97.00 97 LEU A C 1
ATOM 783 O O . LEU A 1 97 ? -6.529 1.947 -6.369 1.00 97.00 97 LEU A O 1
ATOM 787 N N . PHE A 1 98 ? -4.518 1.471 -7.249 1.00 97.81 98 PHE A N 1
ATOM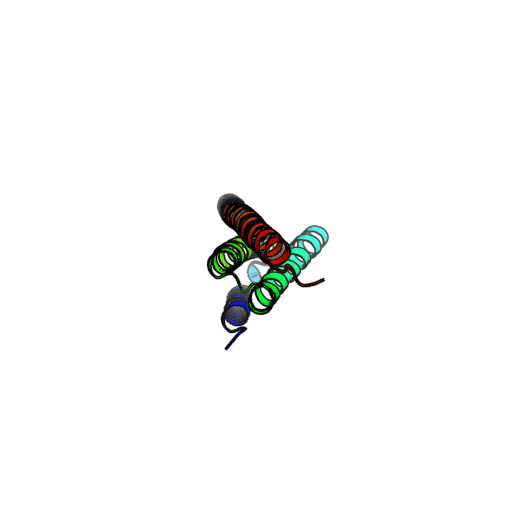 788 C CA . PHE A 1 98 ? -4.011 0.873 -6.018 1.00 97.81 98 PHE A CA 1
ATOM 789 C C . PHE A 1 98 ? -3.874 1.903 -4.900 1.00 97.81 98 PHE A C 1
ATOM 791 O O . PHE A 1 98 ? -4.194 1.592 -3.751 1.00 97.81 98 PHE A O 1
ATOM 798 N N . ARG A 1 99 ? -3.481 3.143 -5.211 1.00 97.25 99 ARG A N 1
ATOM 799 C CA . ARG A 1 99 ? -3.426 4.220 -4.216 1.00 97.25 99 ARG A CA 1
ATOM 800 C C . ARG A 1 99 ? -4.807 4.523 -3.658 1.00 97.25 99 ARG A C 1
ATOM 802 O O . ARG A 1 99 ? -4.975 4.526 -2.442 1.00 97.25 99 ARG A O 1
ATOM 809 N N . LEU A 1 100 ? -5.799 4.705 -4.527 1.00 98.12 100 LEU A N 1
ATOM 810 C CA . LEU A 1 100 ? -7.175 5.011 -4.143 1.00 98.12 100 LEU A CA 1
ATOM 811 C C . LEU A 1 100 ? -7.783 3.896 -3.287 1.00 98.12 100 LEU A C 1
ATOM 813 O O . LEU A 1 100 ? -8.302 4.158 -2.199 1.00 98.12 100 LEU A O 1
ATOM 817 N N . VAL A 1 101 ? -7.690 2.648 -3.756 1.00 98.25 101 VAL A N 1
ATOM 818 C CA . VAL A 1 101 ? -8.198 1.478 -3.028 1.00 98.25 101 VAL A CA 1
ATOM 819 C C . VAL A 1 101 ? -7.482 1.351 -1.687 1.00 98.25 101 VAL A C 1
ATOM 821 O O . VAL A 1 101 ? -8.133 1.224 -0.649 1.00 98.25 101 VAL A O 1
ATOM 824 N N . GLY A 1 102 ? -6.153 1.455 -1.678 1.00 98.25 102 GLY A N 1
ATOM 825 C CA . GLY A 1 102 ? -5.357 1.378 -0.460 1.00 98.25 102 GLY A CA 1
ATOM 826 C C . GLY A 1 102 ? -5.733 2.449 0.562 1.00 98.25 102 GLY A C 1
ATOM 827 O O . GLY A 1 102 ? -5.984 2.131 1.727 1.00 98.25 102 GLY A O 1
ATOM 828 N N . SER A 1 103 ? -5.869 3.701 0.125 1.00 98.00 103 SER A N 1
ATOM 829 C CA . SER A 1 103 ? -6.323 4.808 0.969 1.00 98.00 103 SER A CA 1
ATOM 830 C C . SER A 1 103 ? -7.728 4.577 1.526 1.00 98.00 103 SER A C 1
ATOM 832 O O . SER A 1 103 ? -7.949 4.835 2.709 1.00 98.00 103 SER A O 1
ATOM 834 N N . ALA A 1 104 ? -8.660 4.030 0.740 1.00 98.50 104 ALA A N 1
ATOM 835 C CA . ALA A 1 104 ? -10.000 3.699 1.227 1.00 98.50 104 ALA A CA 1
ATOM 836 C C . ALA A 1 104 ? -9.955 2.671 2.373 1.00 98.50 104 ALA A C 1
ATOM 838 O O . ALA A 1 104 ? -10.592 2.870 3.410 1.00 98.50 104 ALA A O 1
ATOM 839 N N . PHE A 1 105 ? -9.147 1.614 2.239 1.00 98.56 105 PHE A N 1
ATOM 840 C CA . PHE A 1 105 ? -8.935 0.635 3.311 1.00 98.56 105 PHE A CA 1
ATOM 841 C C . PHE A 1 105 ? -8.329 1.272 4.569 1.00 98.56 105 PHE A C 1
ATOM 843 O O . PHE A 1 105 ? -8.799 0.988 5.673 1.00 98.56 105 PHE A O 1
ATOM 850 N N . VAL A 1 106 ? -7.340 2.162 4.423 1.00 98.19 106 VAL A N 1
ATOM 851 C CA . VAL A 1 106 ? -6.735 2.884 5.558 1.00 98.19 106 VAL A CA 1
ATOM 852 C C . VAL A 1 106 ? -7.770 3.747 6.279 1.00 98.19 106 VAL A C 1
ATOM 854 O O . VAL A 1 106 ? -7.862 3.686 7.504 1.00 98.19 106 VAL A O 1
ATOM 857 N N . VAL A 1 107 ? -8.596 4.497 5.544 1.00 98.56 107 VAL A N 1
ATOM 858 C CA . VAL A 1 107 ? -9.668 5.321 6.128 1.00 98.56 107 VAL A CA 1
ATOM 859 C C . VAL A 1 107 ? -10.661 4.456 6.905 1.00 98.56 107 VAL A C 1
ATOM 861 O O . VAL A 1 107 ? -10.991 4.776 8.048 1.00 98.56 107 VAL A O 1
ATOM 864 N N . ILE A 1 108 ? -11.093 3.324 6.339 1.00 98.38 108 ILE A N 1
ATOM 865 C CA . ILE A 1 108 ? -11.989 2.386 7.033 1.00 98.38 108 ILE A CA 1
ATOM 866 C C . ILE A 1 108 ? -11.336 1.859 8.317 1.00 98.38 108 ILE A C 1
ATOM 868 O O . ILE A 1 108 ? -12.001 1.762 9.353 1.00 98.38 108 ILE A O 1
ATOM 872 N N . ALA A 1 109 ? -10.039 1.548 8.277 1.00 97.81 109 ALA A N 1
ATOM 873 C CA . ALA A 1 109 ? -9.307 1.077 9.445 1.00 97.81 109 ALA A CA 1
ATOM 874 C C . ALA A 1 109 ? -9.251 2.131 10.558 1.00 97.81 109 ALA A C 1
ATOM 876 O O . ALA A 1 109 ? -9.491 1.800 11.717 1.00 97.81 109 ALA A O 1
ATOM 877 N N . ILE A 1 110 ? -8.986 3.393 10.202 1.00 97.56 110 ILE A N 1
ATOM 878 C CA . ILE A 1 110 ? -8.967 4.523 11.140 1.00 97.56 110 ILE A CA 1
ATOM 879 C C . ILE A 1 110 ? -10.342 4.693 11.791 1.00 97.56 110 ILE A C 1
ATOM 881 O O . ILE A 1 110 ? -10.426 4.776 13.013 1.00 97.56 110 ILE A O 1
ATOM 885 N N . ILE A 1 111 ? -11.427 4.661 11.009 1.00 98.06 111 ILE A N 1
ATOM 886 C CA . ILE A 1 111 ? -12.798 4.763 11.539 1.00 98.06 111 ILE A CA 1
ATOM 887 C C . ILE A 1 111 ? -13.082 3.634 12.536 1.00 98.06 111 ILE A C 1
ATOM 889 O O . ILE A 1 111 ? -13.616 3.878 13.616 1.00 98.06 111 ILE A O 1
ATOM 893 N N . LYS A 1 112 ? -12.722 2.391 12.193 1.00 96.44 112 LYS A N 1
ATOM 894 C CA . LYS A 1 112 ? -12.908 1.237 13.086 1.00 96.44 112 LYS A CA 1
ATOM 895 C C . LYS A 1 112 ? -12.064 1.345 14.352 1.00 96.44 112 LYS A C 1
ATOM 897 O O . LYS A 1 112 ? -12.535 0.974 15.422 1.00 96.44 112 LYS A O 1
ATOM 902 N N . TRP A 1 113 ? -10.846 1.867 14.242 1.00 96.56 113 TRP A N 1
ATOM 903 C CA . TRP A 1 113 ? -9.970 2.060 15.390 1.00 96.56 113 TRP A CA 1
ATOM 904 C C . TRP A 1 113 ? -10.502 3.122 16.354 1.00 96.56 113 TRP A C 1
ATOM 906 O O . TRP A 1 113 ? -10.517 2.885 17.558 1.00 96.56 113 TRP A O 1
ATOM 916 N N . ILE A 1 114 ? -11.001 4.246 15.831 1.00 96.88 114 ILE A N 1
ATOM 917 C CA . ILE A 1 114 ? -11.630 5.299 16.639 1.00 96.88 114 ILE A CA 1
ATOM 918 C C . ILE A 1 114 ? -12.836 4.736 17.394 1.00 96.88 114 ILE A C 1
ATOM 920 O O . ILE A 1 114 ? -12.883 4.854 18.613 1.00 96.88 114 ILE A O 1
ATOM 924 N N . LYS A 1 115 ? -13.747 4.040 16.699 1.00 96.00 115 LYS A N 1
ATOM 925 C CA . LYS A 1 115 ? -14.932 3.428 17.328 1.00 96.00 115 LYS A CA 1
ATOM 926 C C . LYS A 1 115 ? -14.570 2.440 18.435 1.00 96.00 115 LYS A C 1
ATOM 928 O O . LYS A 1 115 ? -15.188 2.449 19.491 1.00 96.00 115 LYS A O 1
ATOM 933 N N . TYR A 1 116 ? -13.554 1.610 18.202 1.00 95.19 116 TYR A N 1
ATOM 934 C CA . TYR A 1 116 ? -13.067 0.683 19.220 1.00 95.19 116 TYR A CA 1
ATOM 935 C C . TYR A 1 116 ? -12.528 1.427 20.451 1.00 95.19 116 TYR A C 1
ATOM 937 O O . TYR A 1 116 ? -12.826 1.053 21.581 1.00 95.19 116 TYR A O 1
ATOM 945 N N . ASN A 1 117 ? -11.752 2.495 20.253 1.00 94.25 117 ASN A N 1
ATOM 946 C CA . ASN A 1 117 ? -11.227 3.280 21.370 1.00 94.25 117 ASN A CA 1
ATOM 947 C C . ASN A 1 117 ? -12.339 4.001 22.147 1.00 94.25 117 ASN A C 1
ATOM 949 O O . ASN A 1 117 ? -12.251 4.086 23.368 1.00 94.25 117 ASN A O 1
ATOM 953 N N . GLU A 1 118 ? -13.370 4.502 21.463 1.00 95.31 118 GLU A N 1
ATOM 954 C CA . GLU A 1 118 ? -14.549 5.097 22.104 1.00 95.31 118 GLU A CA 1
ATOM 955 C C . GLU A 1 118 ? -15.274 4.074 22.986 1.00 95.31 118 GLU A C 1
ATOM 957 O O . GLU A 1 118 ? -15.559 4.369 24.144 1.00 95.31 118 GLU A O 1
ATOM 962 N N . GLU A 1 119 ? -15.491 2.857 22.480 1.00 94.94 119 GLU A N 1
ATOM 963 C CA . GLU A 1 119 ? -16.131 1.771 23.230 1.00 94.94 119 GLU A CA 1
ATOM 964 C C . GLU A 1 119 ? -15.334 1.389 24.487 1.00 94.94 119 GLU A C 1
ATOM 966 O O . GLU A 1 119 ? -15.895 1.324 25.581 1.00 94.94 119 GLU A O 1
ATOM 971 N N . ILE A 1 120 ? -14.015 1.209 24.359 1.00 93.62 120 ILE A N 1
ATOM 972 C CA . ILE A 1 120 ? -13.142 0.918 25.506 1.00 93.62 120 ILE A CA 1
ATOM 973 C C . ILE A 1 120 ? -13.160 2.067 26.517 1.00 93.62 120 ILE A C 1
ATOM 975 O O . ILE A 1 120 ? -13.228 1.825 27.720 1.00 93.62 120 ILE A O 1
ATOM 979 N N . ASN A 1 121 ? -13.125 3.318 26.059 1.00 94.62 121 ASN A N 1
ATOM 980 C CA . ASN A 1 121 ? -13.160 4.470 26.953 1.00 94.62 121 ASN A CA 1
ATOM 981 C C . ASN A 1 121 ? -14.484 4.551 27.729 1.00 94.62 121 ASN A C 1
ATOM 983 O O . ASN A 1 121 ? -14.473 4.796 28.933 1.00 94.62 121 ASN A O 1
ATOM 987 N N . SER A 1 122 ? -15.618 4.290 27.073 1.00 94.25 122 SER A N 1
ATOM 988 C CA . SER A 1 122 ? -16.920 4.216 27.743 1.00 94.25 122 SER A CA 1
ATOM 989 C C . SER A 1 122 ? -16.962 3.116 28.806 1.00 94.25 122 SER A C 1
ATOM 991 O O . SER A 1 122 ? -17.421 3.375 29.915 1.00 94.25 122 SER A O 1
ATOM 993 N N . GLN A 1 123 ? -16.419 1.930 28.511 1.00 93.69 123 GLN A N 1
ATOM 994 C CA . GLN A 1 123 ? -16.332 0.829 29.480 1.00 93.69 123 GLN A CA 1
ATOM 995 C C . GLN A 1 123 ? -15.450 1.185 30.684 1.00 93.69 123 GLN A C 1
ATOM 997 O O . GLN A 1 123 ? -15.794 0.868 31.819 1.00 93.69 123 GLN A O 1
ATOM 1002 N N . LEU A 1 124 ? -14.324 1.869 30.461 1.00 92.94 124 LEU A N 1
ATOM 1003 C CA . LEU A 1 124 ? -13.440 2.311 31.543 1.00 92.94 124 LEU A CA 1
ATOM 1004 C C . LEU A 1 124 ? -14.114 3.347 32.452 1.00 92.94 124 LEU A C 1
ATOM 1006 O O . LEU A 1 124 ? -13.931 3.289 33.665 1.00 92.94 124 LEU A O 1
ATOM 1010 N N . ILE A 1 125 ? -14.908 4.262 31.887 1.00 92.56 125 ILE A N 1
ATOM 1011 C CA . ILE A 1 125 ? -15.689 5.239 32.661 1.00 92.56 125 ILE A CA 1
ATOM 1012 C C . ILE A 1 125 ? -16.763 4.533 33.499 1.00 92.56 125 ILE A C 1
ATOM 1014 O O . ILE A 1 125 ? -16.925 4.857 34.673 1.00 92.56 125 ILE A O 1
ATOM 1018 N N . GLU A 1 126 ? -17.471 3.558 32.924 1.00 92.00 126 GLU A N 1
ATOM 1019 C CA . GLU A 1 126 ? -18.479 2.772 33.644 1.00 92.00 126 GLU A CA 1
ATOM 1020 C C . GLU A 1 126 ? -17.852 1.992 34.807 1.00 92.00 126 GLU A C 1
ATOM 1022 O O . GLU A 1 126 ? -18.323 2.093 35.940 1.00 92.00 126 GLU A O 1
ATOM 1027 N N . LEU A 1 127 ? -16.739 1.296 34.562 1.00 90.44 127 LEU A N 1
ATOM 1028 C CA . LEU A 1 127 ? -15.996 0.578 35.601 1.00 90.44 127 LEU A CA 1
ATOM 1029 C C . LEU A 1 127 ? -15.516 1.512 36.716 1.00 90.44 127 LEU A C 1
ATOM 1031 O O . LEU A 1 127 ? -15.667 1.174 37.885 1.00 90.44 127 LEU A O 1
ATOM 1035 N N . ALA A 1 128 ? -15.000 2.694 36.372 1.00 89.62 128 ALA A N 1
ATOM 1036 C CA . ALA A 1 128 ? -14.586 3.689 37.359 1.00 89.62 128 ALA A CA 1
ATOM 1037 C C . ALA A 1 128 ? -15.766 4.229 38.184 1.00 89.62 128 ALA A C 1
ATOM 1039 O O . ALA A 1 128 ? -15.591 4.557 39.350 1.00 89.62 128 ALA A O 1
ATOM 1040 N N . SER A 1 129 ? -16.969 4.310 37.605 1.00 86.75 129 SER A N 1
ATOM 1041 C CA . SER A 1 129 ? -18.173 4.749 38.326 1.00 86.75 129 SER A CA 1
ATOM 1042 C C . SER A 1 129 ? -18.761 3.690 39.265 1.00 86.75 129 SER A C 1
ATOM 1044 O O . SER A 1 129 ? -19.525 4.032 40.161 1.00 86.75 129 SER A O 1
ATOM 1046 N N . LEU A 1 130 ? -18.417 2.416 39.053 1.00 82.62 130 LEU A N 1
ATOM 1047 C CA . LEU A 1 130 ? -18.822 1.287 39.895 1.00 82.62 130 LEU A CA 1
ATOM 1048 C C . LEU A 1 130 ? -17.803 0.981 41.005 1.00 82.62 130 LEU A C 1
ATOM 1050 O O . LEU A 1 130 ? -18.108 0.206 41.913 1.00 82.62 130 LEU A O 1
ATOM 1054 N N . ASP A 1 131 ? -16.603 1.561 40.931 1.00 78.56 131 ASP A N 1
ATOM 1055 C CA . ASP A 1 131 ? -15.545 1.410 41.930 1.00 78.56 131 ASP A CA 1
ATOM 1056 C C . ASP A 1 131 ? -15.799 2.353 43.120 1.00 78.56 131 ASP A C 1
ATOM 1058 O O . ASP A 1 131 ? -15.170 3.392 43.290 1.00 78.56 131 ASP A O 1
ATOM 1062 N N . ASP A 1 132 ? -16.792 1.994 43.934 1.00 62.47 132 ASP A N 1
ATOM 1063 C CA . ASP A 1 132 ? -17.297 2.759 45.088 1.00 62.47 132 ASP A CA 1
ATOM 1064 C C . ASP A 1 132 ? -16.355 2.695 46.325 1.00 62.47 132 ASP A C 1
ATOM 1066 O O . ASP A 1 132 ? -16.797 2.823 47.469 1.00 62.47 132 ASP A O 1
ATOM 1070 N N . LEU A 1 133 ? -15.053 2.419 46.139 1.00 55.66 133 LEU A N 1
ATOM 1071 C CA . LEU A 1 133 ? -14.093 2.129 47.223 1.00 55.66 133 LEU A CA 1
ATOM 1072 C C . LEU A 1 133 ? -12.789 2.956 47.209 1.00 55.66 133 LEU A C 1
ATOM 1074 O O . LEU A 1 133 ? -11.822 2.586 47.885 1.00 55.66 133 LEU A O 1
ATOM 1078 N N . THR A 1 134 ? -12.785 4.121 46.554 1.00 54.19 134 THR A N 1
ATOM 1079 C CA . THR A 1 134 ? -11.863 5.232 46.887 1.00 54.19 134 THR A CA 1
ATOM 1080 C C . THR A 1 134 ? -12.608 6.483 47.302 1.00 54.19 134 THR A C 1
ATOM 1082 O O . THR A 1 134 ? -13.541 6.863 46.565 1.00 54.19 134 THR A O 1
#

pLDDT: mean 92.84, std 7.42, range [54.19, 98.56]

Radius of gyration: 20.06 Å; Cα contacts (8 Å, |Δi|>4): 110; chains: 1; bounding box: 38×29×69 Å

Mean predicted aligned error: 4.76 Å

Solvent-accessible surface area (backbone atoms only — not comparable to full-atom values): 6992 Å² total; per-residue (Å²): 117,84,55,53,64,50,50,47,52,51,50,50,53,51,51,53,61,70,68,58,60,79,87,41,46,45,91,80,57,46,61,67,59,28,52,53,32,43,50,53,25,52,52,35,52,51,48,47,54,46,45,61,71,71,50,81,51,69,66,36,33,53,27,36,51,52,8,43,48,28,35,26,51,14,30,44,50,57,24,46,60,34,47,32,72,68,65,60,77,57,53,54,53,50,30,51,51,27,34,52,54,9,49,52,29,36,52,53,16,51,55,51,46,52,54,50,51,52,53,53,51,52,52,53,53,53,54,58,72,67,54,86,82,122